Protein AF-A0A316DPY1-F1 (afdb_monomer_lite)

Sequence (170 aa):
MKIDNQIPEMTFEVNSGRKTELHRIVYIEYQNGKPHEVITDNFDGFMAFFDFEEDCHSSDEFMFFESGGGGKITEIQAPHYDESCGIASYWIHPEANFKEGRFPINCVQLDAPIQYNGNSNPFENGRKVYSLDYCKFCDKFYDEYGCEEHFDDTDDEGNLKYFDGSLVYD

Organism: NCBI:txid591202

Secondary structure (DSSP, 8-state):
----------EEEEE-SS-EEEEEEEEEEEETTEEEEEEEE-SSS-EEEEEEEE-TT-TT-EEEEEEEE-S-TT-BPPPB--TTS--EEEEE-TT--BPTT---BSEEE-SSPPPBTTBS-GGGGEEE-S--EEETTTTEEE-TT--TTTTT-B-TTS-BS--SS-----

Foldseek 3Di:
DDPPPPFDFAWDWDCPPPDTAIWTWFKFKDQPLATAKTWTARVVFKIWIKGWFQEPVDRQAIEIEGPGIDDGQAAAAAAEDDLPRHAIEMEGHPSGHHHPPHYHHRYYYDPHARDRPNHSHNPVRYDYAHDWDADPVVRGTHGPVPDPVQPPCADPVRHNPDDDDDDDDD

Structure (mmCIF, N/CA/C/O backbone):
data_AF-A0A316DPY1-F1
#
_entry.id   AF-A0A316DPY1-F1
#
loop_
_atom_site.group_PDB
_atom_site.id
_atom_site.type_symbol
_atom_site.label_atom_id
_atom_site.label_alt_id
_atom_site.label_comp_id
_atom_site.label_asym_id
_atom_site.label_entity_id
_atom_site.label_seq_id
_atom_site.pdbx_PDB_ins_code
_atom_site.Cartn_x
_atom_site.Cartn_y
_atom_site.Cartn_z
_atom_site.occupancy
_atom_site.B_iso_or_equiv
_atom_site.auth_seq_id
_atom_site.auth_comp_id
_atom_site.auth_asym_id
_atom_site.auth_atom_id
_atom_site.pdbx_PDB_model_num
ATOM 1 N N . MET A 1 1 ? -16.254 -25.236 17.988 1.00 41.97 1 MET A N 1
ATOM 2 C CA . MET A 1 1 ? -14.865 -24.770 18.161 1.00 41.97 1 MET A CA 1
ATOM 3 C C . MET A 1 1 ? -14.772 -23.477 17.369 1.00 41.97 1 MET A C 1
ATOM 5 O O . MET A 1 1 ? -14.959 -23.538 16.163 1.00 41.97 1 MET A O 1
ATOM 9 N N . LYS A 1 2 ? -14.695 -22.314 18.026 1.00 34.78 2 LYS A N 1
ATOM 10 C CA . LYS A 1 2 ? -14.463 -21.048 17.320 1.00 34.78 2 LYS A CA 1
ATOM 11 C C . LYS A 1 2 ? -12.966 -21.007 17.049 1.00 34.78 2 LYS A C 1
ATOM 13 O O . LYS A 1 2 ? -12.193 -21.064 17.998 1.00 34.78 2 LYS A O 1
ATOM 18 N N . ILE A 1 3 ? -12.580 -21.053 15.782 1.00 37.59 3 ILE A N 1
ATOM 19 C CA . ILE A 1 3 ? -11.221 -20.701 15.393 1.00 37.59 3 ILE A CA 1
ATOM 20 C C . ILE A 1 3 ? -11.202 -19.186 15.568 1.00 37.59 3 ILE A C 1
ATOM 22 O O . ILE A 1 3 ? -11.913 -18.486 14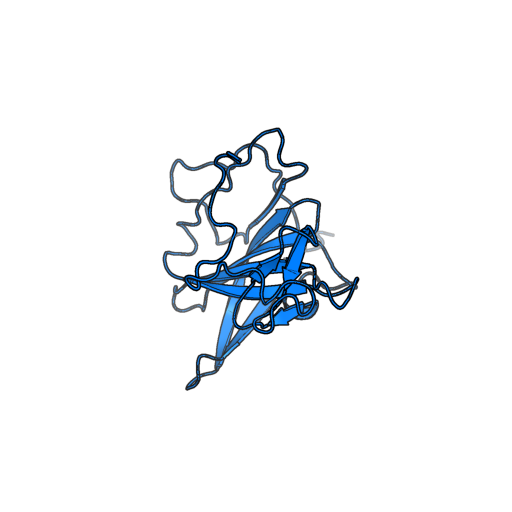.849 1.00 37.59 3 ILE A O 1
ATOM 26 N N . ASP A 1 4 ? -10.525 -18.702 16.608 1.00 44.03 4 ASP A N 1
ATOM 27 C CA . ASP A 1 4 ? -10.174 -17.290 16.685 1.00 44.03 4 ASP A CA 1
ATOM 28 C C . ASP A 1 4 ? -9.260 -17.036 15.488 1.00 44.03 4 ASP A C 1
ATOM 30 O O . ASP A 1 4 ? -8.073 -17.354 15.520 1.00 44.03 4 ASP A O 1
ATOM 34 N N . ASN A 1 5 ? -9.839 -16.539 14.394 1.00 44.56 5 ASN A N 1
ATOM 35 C CA . ASN A 1 5 ? -9.090 -15.963 13.289 1.00 44.56 5 ASN A CA 1
ATOM 36 C C . ASN A 1 5 ? -8.486 -14.658 13.815 1.00 44.56 5 ASN A C 1
ATOM 38 O O . ASN A 1 5 ? -9.004 -13.573 13.552 1.00 44.56 5 ASN A O 1
ATOM 42 N N . GLN A 1 6 ? -7.443 -14.769 14.641 1.00 55.66 6 GLN A N 1
ATOM 43 C CA . GLN A 1 6 ? -6.599 -13.632 14.956 1.00 55.66 6 GLN A CA 1
ATOM 44 C C . GLN A 1 6 ? -6.010 -13.165 13.632 1.00 55.66 6 GLN A C 1
ATOM 46 O O . GLN A 1 6 ? -5.292 -13.906 12.960 1.00 55.66 6 GLN A O 1
ATOM 51 N N . ILE A 1 7 ? -6.397 -11.959 13.232 1.00 60.22 7 ILE A N 1
ATOM 52 C CA . ILE A 1 7 ? -5.781 -11.266 12.112 1.00 60.22 7 ILE A CA 1
ATOM 53 C C . ILE A 1 7 ? -4.290 -11.155 12.456 1.00 60.22 7 ILE A C 1
ATOM 55 O O . ILE A 1 7 ? -3.977 -10.672 13.548 1.00 60.22 7 ILE A O 1
ATOM 59 N N . PRO A 1 8 ? -3.381 -11.646 11.595 1.00 62.12 8 PRO A N 1
ATOM 60 C CA . PRO A 1 8 ? -1.960 -11.552 11.869 1.00 62.12 8 PRO A CA 1
ATOM 61 C C . PRO A 1 8 ? -1.580 -10.081 12.023 1.00 62.12 8 PRO A C 1
ATOM 63 O O . PRO A 1 8 ? -1.899 -9.260 11.164 1.00 62.12 8 PRO A O 1
ATOM 66 N N . GLU A 1 9 ? -0.910 -9.749 13.123 1.00 80.06 9 GLU A N 1
ATOM 67 C CA . GLU A 1 9 ? -0.325 -8.427 13.295 1.00 80.06 9 GLU A CA 1
ATOM 68 C C . GLU A 1 9 ? 0.863 -8.322 12.334 1.00 80.06 9 GLU A C 1
ATOM 70 O O . GLU A 1 9 ? 1.891 -8.972 12.517 1.00 80.06 9 GLU A O 1
ATOM 75 N N . MET A 1 10 ? 0.674 -7.574 11.248 1.00 88.38 10 MET A N 1
ATOM 76 C CA . MET A 1 10 ? 1.709 -7.346 10.245 1.00 88.38 10 MET A CA 1
ATOM 77 C C . MET A 1 10 ? 2.470 -6.082 10.609 1.00 88.38 10 MET A C 1
ATOM 79 O O . MET A 1 10 ? 1.865 -5.018 10.772 1.00 88.38 10 MET A O 1
ATOM 83 N N . THR A 1 11 ? 3.788 -6.197 10.722 1.00 88.50 11 THR A N 1
ATOM 84 C CA . THR A 1 11 ? 4.663 -5.085 11.081 1.00 88.50 11 THR A CA 1
ATOM 85 C C . THR A 1 11 ? 5.770 -4.883 10.057 1.00 88.50 11 THR A C 1
ATOM 87 O O . THR A 1 11 ? 6.108 -5.783 9.291 1.00 88.50 11 THR A O 1
ATOM 90 N N . PHE A 1 12 ? 6.314 -3.673 10.024 1.00 86.88 12 PHE A N 1
ATOM 91 C CA . PHE A 1 12 ? 7.391 -3.274 9.131 1.00 86.88 12 PHE A CA 1
ATOM 92 C C . PHE A 1 12 ? 8.336 -2.327 9.868 1.00 86.88 12 PHE A C 1
ATOM 94 O O . PHE A 1 12 ? 7.891 -1.418 10.569 1.00 86.88 12 PHE A O 1
ATOM 101 N N . GLU A 1 13 ? 9.640 -2.547 9.733 1.00 85.00 13 GLU A N 1
ATOM 102 C CA . GLU A 1 13 ? 10.648 -1.665 10.316 1.00 85.00 13 GLU A CA 1
ATOM 103 C C . GLU A 1 13 ? 10.975 -0.518 9.356 1.00 85.00 13 GLU A C 1
ATOM 105 O O . GLU A 1 13 ? 11.532 -0.716 8.275 1.00 85.00 13 GLU A O 1
ATOM 110 N N . VAL A 1 14 ? 10.675 0.710 9.775 1.00 77.38 14 VAL A N 1
ATOM 111 C CA . VAL A 1 14 ? 11.014 1.922 9.027 1.00 77.38 14 VAL A CA 1
ATOM 112 C C . VAL A 1 14 ? 12.318 2.498 9.570 1.00 77.38 14 VAL A C 1
ATOM 114 O O . VAL A 1 14 ? 12.434 2.847 10.745 1.00 77.38 14 VAL A O 1
ATOM 117 N N . ASN A 1 15 ? 13.323 2.624 8.701 1.00 76.62 15 ASN A N 1
ATOM 118 C CA . ASN A 1 15 ? 14.614 3.222 9.039 1.00 76.62 15 ASN A CA 1
ATOM 119 C C . ASN A 1 15 ? 14.637 4.715 8.679 1.00 76.62 15 ASN A C 1
ATOM 121 O O . ASN A 1 15 ? 14.802 5.069 7.513 1.00 76.62 15 ASN A O 1
ATOM 125 N N . SER A 1 16 ? 14.552 5.596 9.680 1.00 63.12 16 SER A N 1
ATOM 126 C CA . SER A 1 16 ? 14.578 7.062 9.518 1.00 63.12 16 SER A CA 1
ATOM 127 C C . SER A 1 16 ? 15.952 7.673 9.837 1.00 63.12 16 SER A C 1
ATOM 129 O O . SER A 1 16 ? 16.081 8.692 10.518 1.00 63.12 16 SER A O 1
ATOM 131 N N . GLY A 1 17 ? 17.028 7.023 9.378 1.00 65.12 17 GLY A N 1
ATOM 132 C CA . GLY A 1 17 ? 18.427 7.459 9.515 1.00 65.12 17 GLY A CA 1
ATOM 133 C C . GLY A 1 17 ? 19.005 7.428 10.940 1.00 65.12 17 GLY A C 1
ATOM 134 O O . GLY A 1 17 ? 20.139 6.998 11.127 1.00 65.12 17 GLY A O 1
ATOM 135 N N . ARG A 1 18 ? 18.257 7.873 11.959 1.00 56.75 18 ARG A N 1
ATOM 136 C CA . ARG A 1 18 ? 18.689 7.932 13.371 1.00 56.75 18 ARG A CA 1
ATOM 137 C C . ARG A 1 18 ? 17.978 6.932 14.280 1.00 56.75 18 ARG A C 1
ATOM 139 O O . ARG A 1 18 ? 18.409 6.762 15.419 1.00 56.75 18 ARG A O 1
ATOM 146 N N . LYS A 1 19 ? 16.901 6.306 13.809 1.00 72.69 19 LYS A N 1
ATOM 147 C CA . LYS A 1 19 ? 16.095 5.354 14.574 1.00 72.69 19 LYS A CA 1
ATOM 148 C C . LYS A 1 19 ? 15.420 4.371 13.617 1.00 72.69 19 LYS A C 1
ATOM 150 O O . LYS A 1 19 ? 15.020 4.753 12.519 1.00 72.69 19 LYS A O 1
ATOM 155 N N . THR A 1 20 ? 15.324 3.123 14.052 1.00 80.00 20 THR A N 1
ATOM 156 C CA . THR A 1 20 ? 14.435 2.125 13.457 1.00 80.00 20 THR A CA 1
ATOM 157 C C . THR A 1 20 ? 13.144 2.155 14.257 1.00 80.00 20 THR A C 1
ATOM 159 O O . THR A 1 20 ? 13.177 2.048 15.487 1.00 80.00 20 THR A O 1
ATOM 162 N N . GLU A 1 21 ? 12.025 2.372 13.581 1.00 84.88 21 GLU A N 1
ATOM 163 C CA . GLU A 1 21 ? 10.701 2.385 14.194 1.00 84.88 21 GLU A CA 1
ATOM 164 C C . GLU A 1 21 ? 9.912 1.181 13.700 1.00 84.88 21 GLU A C 1
ATOM 166 O O . GLU A 1 21 ? 9.925 0.865 12.512 1.00 84.88 21 GLU A O 1
ATOM 171 N N . LEU A 1 22 ? 9.241 0.494 14.623 1.00 90.00 22 LEU A N 1
ATOM 172 C CA . LEU A 1 22 ? 8.333 -0.583 14.267 1.00 90.00 22 LEU A CA 1
ATOM 173 C C . LEU A 1 22 ? 6.982 0.031 13.932 1.00 90.00 22 LEU A C 1
ATOM 175 O O . LEU A 1 22 ? 6.377 0.696 14.770 1.00 90.00 22 LEU A O 1
ATOM 179 N N . HIS A 1 23 ? 6.515 -0.209 12.720 1.00 93.50 23 HIS A N 1
ATOM 180 C CA . HIS A 1 23 ? 5.194 0.191 12.281 1.00 93.50 23 HIS A CA 1
ATOM 181 C C . HIS A 1 23 ? 4.292 -1.035 12.161 1.00 93.50 23 HIS A C 1
ATOM 183 O O . HIS A 1 23 ? 4.762 -2.131 11.862 1.00 93.50 23 HIS A O 1
ATOM 189 N N . ARG A 1 24 ? 2.988 -0.852 12.356 1.00 94.31 24 ARG A N 1
ATOM 190 C CA . ARG A 1 24 ? 1.934 -1.831 12.070 1.00 94.31 24 ARG A CA 1
ATOM 191 C C . ARG A 1 24 ? 1.235 -1.463 10.772 1.00 94.31 24 ARG A C 1
ATOM 193 O O . ARG A 1 24 ? 0.893 -0.303 10.577 1.00 94.31 24 ARG A O 1
ATOM 200 N N . ILE A 1 25 ? 0.963 -2.435 9.911 1.00 95.75 25 ILE A N 1
ATOM 201 C CA . ILE A 1 25 ? 0.163 -2.213 8.703 1.00 95.75 25 ILE A CA 1
ATOM 202 C C . ILE A 1 25 ? -1.305 -2.069 9.097 1.00 95.75 25 ILE A C 1
ATOM 204 O O . ILE A 1 25 ? -1.878 -2.959 9.728 1.00 95.75 25 ILE A O 1
ATOM 208 N N . VAL A 1 26 ? -1.918 -0.950 8.717 1.00 96.25 26 VAL A N 1
ATOM 209 C CA . VAL A 1 26 ? -3.304 -0.623 9.085 1.00 96.25 26 VAL A CA 1
ATOM 210 C C . VAL A 1 26 ? -4.251 -0.582 7.892 1.00 96.25 26 VAL A C 1
ATOM 212 O O . VAL A 1 26 ? -5.464 -0.672 8.078 1.00 96.25 26 VAL A O 1
ATOM 215 N N . TYR A 1 27 ? -3.714 -0.487 6.678 1.00 97.44 27 TYR A N 1
ATOM 216 C CA . TYR A 1 27 ? -4.483 -0.496 5.442 1.00 97.44 27 TYR A CA 1
ATOM 217 C C . TYR A 1 27 ? -3.607 -0.958 4.280 1.00 97.44 27 TYR A C 1
ATOM 219 O O . TYR A 1 27 ? -2.422 -0.626 4.227 1.00 97.44 27 TYR A O 1
ATOM 227 N N . ILE A 1 28 ? -4.196 -1.737 3.376 1.00 97.50 28 ILE A N 1
ATOM 228 C CA . ILE A 1 28 ? -3.587 -2.132 2.108 1.00 97.50 28 ILE A CA 1
ATOM 229 C C . ILE A 1 28 ? -4.631 -1.954 1.016 1.00 97.50 28 ILE A C 1
ATOM 231 O O . ILE A 1 28 ? -5.704 -2.558 1.072 1.00 97.50 28 ILE A O 1
ATOM 235 N N . GLU A 1 29 ? -4.286 -1.170 0.014 1.00 96.94 29 GLU A N 1
ATOM 236 C CA . GLU A 1 29 ? -5.015 -1.021 -1.229 1.00 96.94 29 GLU A CA 1
ATOM 237 C C . GLU A 1 29 ? -4.402 -1.910 -2.303 1.00 96.94 29 GLU A C 1
ATOM 239 O O . GLU A 1 29 ? -3.180 -2.013 -2.416 1.00 96.94 29 GLU A O 1
ATOM 244 N N . TYR A 1 30 ? -5.254 -2.543 -3.104 1.00 95.56 30 TYR A N 1
ATOM 245 C CA . TYR A 1 30 ? -4.839 -3.419 -4.184 1.00 95.56 30 TYR A CA 1
ATOM 246 C C . TYR A 1 30 ? -5.464 -3.005 -5.508 1.00 95.56 30 TYR A C 1
ATOM 248 O O . TYR A 1 30 ? -6.684 -2.833 -5.602 1.00 95.56 30 TYR A O 1
ATOM 256 N N . GLN A 1 31 ? -4.643 -3.002 -6.554 1.00 92.75 31 GLN A N 1
ATOM 257 C CA . GLN A 1 31 ? -5.077 -2.902 -7.941 1.00 92.75 31 GLN A CA 1
ATOM 258 C C . GLN A 1 31 ? -4.752 -4.204 -8.663 1.00 92.75 31 GLN A C 1
ATOM 260 O O . GLN A 1 31 ? -3.623 -4.687 -8.640 1.00 92.75 31 GLN A O 1
ATOM 265 N N . ASN A 1 32 ? -5.763 -4.818 -9.280 1.00 90.81 32 ASN A N 1
ATOM 266 C CA . ASN A 1 32 ? -5.632 -6.088 -9.999 1.00 90.81 32 ASN A CA 1
ATOM 267 C C . ASN A 1 32 ? -4.979 -7.204 -9.157 1.00 90.81 32 ASN A C 1
ATOM 269 O O . ASN A 1 32 ? -4.254 -8.052 -9.675 1.00 90.81 32 ASN A O 1
ATOM 273 N N . GLY A 1 33 ? -5.254 -7.200 -7.849 1.00 92.00 33 GLY A N 1
ATOM 274 C CA . GLY A 1 33 ? -4.727 -8.184 -6.903 1.00 92.00 33 GLY A CA 1
ATOM 275 C C . GLY A 1 33 ? -3.248 -8.015 -6.552 1.00 92.00 33 GLY A C 1
ATOM 276 O O . GLY A 1 33 ? -2.666 -8.977 -6.066 1.00 92.00 33 GLY A O 1
ATOM 277 N N . LYS A 1 34 ? -2.658 -6.839 -6.804 1.00 92.69 34 LYS A N 1
ATOM 278 C CA . LYS A 1 34 ? -1.290 -6.443 -6.425 1.00 92.69 34 LYS A CA 1
ATOM 279 C C . LYS A 1 34 ? -1.357 -5.257 -5.458 1.00 92.69 34 LYS A C 1
ATOM 281 O O . LYS A 1 34 ? -2.295 -4.469 -5.596 1.00 92.69 34 LYS A O 1
ATOM 286 N N . PRO A 1 35 ? -0.453 -5.131 -4.468 1.00 94.69 35 PRO A N 1
ATOM 287 C CA . PRO A 1 35 ? -0.458 -3.980 -3.572 1.00 94.69 35 PRO A CA 1
ATOM 288 C C . PRO A 1 35 ? -0.184 -2.709 -4.383 1.00 94.69 35 PRO A C 1
ATOM 290 O O . PRO A 1 35 ? 0.649 -2.731 -5.281 1.00 94.69 35 PRO A O 1
ATOM 293 N N . HIS A 1 36 ? -0.903 -1.635 -4.072 1.00 94.31 36 HIS A N 1
ATOM 294 C CA . HIS A 1 36 ? -0.754 -0.331 -4.722 1.00 94.31 36 HIS A CA 1
ATOM 295 C C . HIS A 1 36 ? -0.419 0.766 -3.709 1.00 94.31 36 HIS A C 1
ATOM 297 O O . HIS A 1 36 ? 0.514 1.530 -3.916 1.00 94.31 36 HIS A O 1
ATOM 303 N N . GLU A 1 37 ? -1.121 0.793 -2.575 1.00 96.00 37 GLU A N 1
ATOM 304 C CA . GLU A 1 37 ? -0.822 1.683 -1.450 1.00 96.00 37 GLU A CA 1
ATOM 305 C C . GLU A 1 37 ? -0.885 0.885 -0.144 1.00 96.00 37 GLU A C 1
ATOM 307 O O . GLU A 1 37 ? -1.780 0.062 0.069 1.00 96.00 37 GLU A O 1
ATOM 312 N N . VAL A 1 38 ? 0.063 1.124 0.756 1.00 97.12 38 VAL A N 1
ATOM 313 C CA . VAL A 1 38 ? 0.089 0.560 2.104 1.00 97.12 38 VAL A CA 1
ATOM 314 C C . VAL A 1 38 ? 0.244 1.688 3.110 1.00 97.12 38 VAL A C 1
ATOM 316 O O . VAL A 1 38 ? 1.197 2.462 3.060 1.00 97.12 38 VAL A O 1
ATOM 319 N N . ILE A 1 39 ? -0.665 1.744 4.082 1.00 97.12 39 ILE A N 1
ATOM 320 C CA . ILE A 1 39 ? -0.573 2.683 5.201 1.00 97.12 39 ILE A CA 1
ATOM 321 C C . ILE A 1 39 ? -0.178 1.915 6.450 1.00 97.12 39 ILE A C 1
ATOM 323 O O . ILE A 1 39 ? -0.745 0.869 6.790 1.00 97.12 39 ILE A O 1
ATOM 327 N N . THR A 1 40 ? 0.784 2.476 7.165 1.00 95.94 40 THR A N 1
ATOM 328 C CA . THR A 1 40 ? 1.289 1.937 8.422 1.00 95.94 40 THR A CA 1
ATOM 329 C C . THR A 1 40 ? 1.127 2.947 9.556 1.00 95.94 40 THR A C 1
ATOM 331 O O . THR A 1 40 ? 1.047 4.139 9.292 1.00 95.94 40 THR A O 1
ATOM 334 N N . ASP A 1 41 ? 1.085 2.485 10.804 1.00 94.06 41 ASP A N 1
ATOM 335 C CA . ASP A 1 41 ? 1.010 3.286 12.035 1.00 94.06 41 ASP A CA 1
ATOM 336 C C . ASP A 1 41 ? 2.186 2.936 12.955 1.00 94.06 41 ASP A C 1
ATOM 338 O O . ASP A 1 41 ? 2.450 1.758 13.190 1.00 94.06 41 ASP A O 1
ATOM 342 N N . ASN A 1 42 ? 2.887 3.933 13.494 1.00 89.38 42 ASN A N 1
ATOM 343 C CA . ASN A 1 42 ? 4.068 3.722 14.340 1.00 89.38 42 ASN A CA 1
ATOM 344 C C . ASN A 1 42 ? 3.753 3.524 15.836 1.00 89.38 42 ASN A C 1
ATOM 346 O O . ASN A 1 42 ? 4.635 3.708 16.674 1.00 89.38 42 ASN A O 1
ATOM 350 N N . PHE A 1 43 ? 2.504 3.193 16.188 1.00 85.62 43 PHE A N 1
ATOM 351 C CA . PHE A 1 43 ? 1.973 3.065 17.559 1.00 85.62 43 PHE A CA 1
ATOM 352 C C . PHE A 1 43 ? 1.966 4.355 18.400 1.00 85.62 43 PHE A C 1
ATOM 354 O O . PHE A 1 43 ? 1.237 4.432 19.390 1.00 85.62 43 PHE A O 1
ATOM 361 N N . ASP A 1 44 ? 2.707 5.385 17.990 1.00 83.88 44 ASP A N 1
ATOM 362 C CA . ASP A 1 44 ? 2.651 6.741 18.539 1.00 83.88 44 ASP A CA 1
ATOM 363 C C . ASP A 1 44 ? 1.615 7.617 17.794 1.00 83.88 44 ASP A C 1
ATOM 365 O O . ASP A 1 44 ? 1.435 8.797 18.111 1.00 83.88 44 ASP A O 1
ATOM 369 N N . GLY A 1 45 ? 0.897 7.034 16.824 1.00 81.12 45 GLY A N 1
ATOM 370 C CA . GLY A 1 45 ? -0.189 7.660 16.071 1.00 81.12 45 GLY A CA 1
ATOM 371 C C . GLY A 1 45 ? 0.253 8.412 14.816 1.00 81.12 45 GLY A C 1
ATOM 372 O O . GLY A 1 45 ? -0.570 9.109 14.218 1.00 81.12 45 GLY A O 1
ATOM 373 N N . PHE A 1 46 ? 1.525 8.308 14.421 1.00 86.19 46 PHE A N 1
ATOM 374 C CA . PHE A 1 46 ? 1.992 8.801 13.131 1.00 86.19 46 PHE A CA 1
ATOM 375 C C . PHE A 1 46 ? 1.823 7.710 12.076 1.00 86.19 46 PHE A C 1
ATOM 377 O O . PHE A 1 46 ? 2.323 6.595 12.240 1.00 86.19 46 PHE A O 1
ATOM 384 N N . MET A 1 47 ? 1.144 8.051 10.979 1.00 93.44 47 MET A N 1
ATOM 385 C CA . MET A 1 47 ? 1.012 7.150 9.841 1.00 93.44 47 MET A CA 1
ATOM 386 C C . MET A 1 47 ? 2.039 7.455 8.757 1.00 93.44 47 MET A C 1
ATOM 388 O O . MET A 1 47 ? 2.289 8.623 8.464 1.00 93.44 47 MET A O 1
ATOM 392 N N . ALA A 1 48 ? 2.575 6.408 8.136 1.00 94.25 48 ALA A N 1
ATOM 393 C CA . ALA A 1 48 ? 3.423 6.495 6.950 1.00 94.25 48 ALA A CA 1
ATOM 394 C C . ALA A 1 48 ? 2.746 5.788 5.774 1.00 94.25 48 ALA A C 1
ATOM 396 O O . ALA A 1 48 ? 2.119 4.739 5.965 1.00 94.25 48 ALA A O 1
ATOM 397 N N . PHE A 1 49 ? 2.863 6.381 4.590 1.00 95.38 49 PHE A N 1
ATOM 398 C CA . PHE A 1 49 ? 2.247 5.926 3.346 1.00 95.38 49 PHE A CA 1
ATOM 399 C C . PHE A 1 49 ? 3.331 5.379 2.430 1.00 95.38 49 PHE A C 1
ATOM 401 O O . PHE A 1 49 ? 4.412 5.964 2.321 1.00 95.38 49 PHE A O 1
ATOM 408 N N . PHE A 1 50 ? 3.044 4.240 1.817 1.00 96.06 50 PHE A N 1
ATOM 409 C CA . PHE A 1 50 ? 3.953 3.556 0.920 1.00 96.06 50 PHE A CA 1
ATOM 410 C C . PHE A 1 50 ? 3.227 3.202 -0.362 1.00 96.06 50 PHE A C 1
ATOM 412 O O . PHE A 1 50 ? 2.243 2.466 -0.312 1.00 96.06 50 PHE A O 1
ATOM 419 N N . ASP A 1 51 ? 3.748 3.661 -1.489 1.00 95.50 51 ASP A N 1
ATOM 420 C CA . ASP A 1 51 ? 3.234 3.261 -2.795 1.00 95.50 51 ASP A CA 1
ATOM 421 C C . ASP A 1 51 ? 4.014 2.031 -3.264 1.00 95.50 51 ASP A C 1
ATOM 423 O O . ASP A 1 51 ? 5.217 1.911 -3.003 1.00 95.50 51 ASP A O 1
ATOM 427 N N . PHE A 1 52 ? 3.318 1.116 -3.931 1.00 94.81 52 PHE A N 1
ATOM 428 C CA . PHE A 1 52 ? 3.840 -0.148 -4.435 1.00 94.81 52 PHE A CA 1
ATOM 429 C C . PHE A 1 52 ? 3.644 -0.239 -5.944 1.00 94.81 52 PHE A C 1
ATOM 431 O O . PHE A 1 52 ? 2.562 0.044 -6.453 1.00 94.81 52 PHE A O 1
ATOM 438 N N . GLU A 1 53 ? 4.675 -0.715 -6.636 1.00 92.75 53 GLU A N 1
ATOM 439 C CA . GLU A 1 53 ? 4.643 -1.012 -8.066 1.00 92.75 53 GLU A CA 1
ATOM 440 C C . GLU A 1 53 ? 5.355 -2.335 -8.358 1.00 92.75 53 GLU A C 1
ATOM 442 O O . GLU A 1 53 ? 6.134 -2.841 -7.547 1.00 92.75 53 GLU A O 1
ATOM 447 N N . GLU A 1 54 ? 5.087 -2.925 -9.520 1.00 89.94 54 GLU A N 1
ATOM 448 C CA . GLU A 1 54 ? 5.820 -4.118 -9.953 1.00 89.94 54 GLU A CA 1
ATOM 449 C C . GLU A 1 54 ? 7.279 -3.788 -10.249 1.00 89.94 54 GLU A C 1
ATOM 451 O O . GLU A 1 54 ? 7.575 -2.797 -10.921 1.00 89.94 54 GLU A O 1
ATOM 456 N N . ASP A 1 55 ? 8.195 -4.649 -9.806 1.00 83.56 55 ASP A N 1
ATOM 457 C CA . ASP A 1 55 ? 9.592 -4.506 -10.182 1.00 83.56 55 ASP A CA 1
ATOM 458 C C . ASP A 1 55 ? 9.780 -4.860 -11.664 1.00 83.56 55 ASP A C 1
ATOM 460 O O . ASP A 1 55 ? 9.516 -5.972 -12.124 1.00 83.56 55 ASP A O 1
ATOM 464 N N . CYS A 1 56 ? 10.267 -3.909 -12.457 1.00 77.88 56 CYS A N 1
ATOM 465 C CA . CYS A 1 56 ? 10.524 -4.152 -13.872 1.00 77.88 56 CYS A CA 1
ATOM 466 C C . CYS A 1 56 ? 11.697 -5.120 -14.127 1.00 77.88 56 CYS A C 1
ATOM 468 O O . CYS A 1 56 ? 11.791 -5.671 -15.231 1.00 77.88 56 CYS A O 1
ATOM 470 N N . HIS A 1 57 ? 12.562 -5.344 -13.131 1.00 73.88 57 HIS A N 1
ATOM 471 C CA . HIS A 1 57 ? 13.715 -6.244 -13.192 1.00 73.88 57 HIS A CA 1
ATOM 472 C C . HIS A 1 57 ? 13.411 -7.658 -12.675 1.00 73.88 57 HIS A C 1
ATOM 474 O O . HIS A 1 57 ? 14.173 -8.583 -12.970 1.00 73.88 57 HIS A O 1
ATOM 480 N N . SER A 1 58 ? 12.309 -7.847 -11.943 1.00 73.44 58 SER A N 1
ATOM 481 C CA . SER A 1 58 ? 11.926 -9.124 -11.332 1.00 73.44 58 SER A CA 1
ATOM 482 C C . SER A 1 58 ? 10.417 -9.337 -11.416 1.00 73.44 58 SER A C 1
ATOM 484 O O . SER A 1 58 ? 9.642 -8.535 -10.917 1.00 73.44 58 SER A O 1
ATOM 486 N N . SER A 1 59 ? 9.972 -10.446 -12.015 1.00 65.75 59 SER A N 1
ATOM 487 C CA . SER A 1 59 ? 8.535 -10.721 -12.187 1.00 65.75 59 SER A CA 1
ATOM 488 C C . SER A 1 59 ? 7.787 -11.036 -10.890 1.00 65.75 59 SER A C 1
ATOM 490 O O . SER A 1 59 ? 6.558 -11.069 -10.905 1.00 65.75 59 SER A O 1
ATOM 492 N N . ASP A 1 60 ? 8.514 -11.312 -9.806 1.00 64.38 60 ASP A N 1
ATOM 493 C CA . ASP A 1 60 ? 7.963 -11.892 -8.577 1.00 64.38 60 ASP A CA 1
ATOM 494 C C . ASP A 1 60 ? 8.134 -10.965 -7.359 1.00 64.38 60 ASP A C 1
ATOM 496 O O . ASP A 1 60 ? 7.831 -11.366 -6.233 1.00 64.38 60 ASP A O 1
ATOM 500 N N . GLU A 1 61 ? 8.619 -9.737 -7.573 1.00 81.50 61 G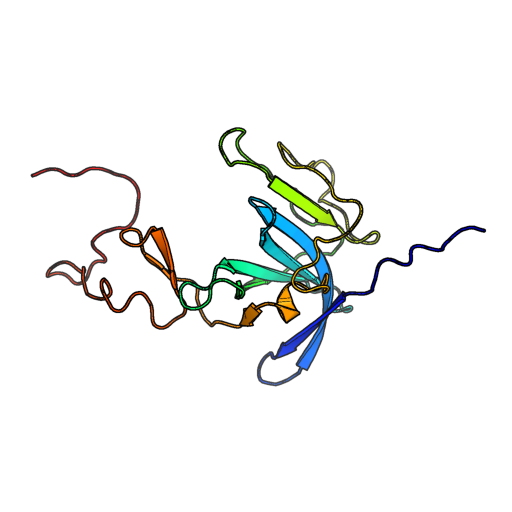LU A N 1
ATOM 501 C CA . GLU A 1 61 ? 8.907 -8.762 -6.519 1.00 81.50 61 GLU A CA 1
ATOM 502 C C . GLU A 1 61 ? 8.218 -7.419 -6.788 1.00 81.50 61 GLU A C 1
ATOM 504 O O . GLU A 1 61 ? 7.965 -7.026 -7.929 1.00 81.50 61 GLU A O 1
ATOM 509 N N . PHE A 1 62 ? 7.919 -6.703 -5.706 1.00 92.19 62 PHE A N 1
ATOM 510 C CA . PHE A 1 62 ? 7.422 -5.332 -5.752 1.00 92.19 62 PHE A CA 1
ATOM 511 C C . PHE A 1 62 ? 8.539 -4.331 -5.441 1.00 92.19 62 PHE A C 1
ATOM 513 O O . PHE A 1 62 ? 9.440 -4.602 -4.648 1.00 92.19 62 PHE A O 1
ATOM 520 N N . MET A 1 63 ? 8.444 -3.131 -5.995 1.00 93.94 63 MET A N 1
ATOM 521 C CA . MET A 1 63 ? 9.160 -1.962 -5.495 1.00 93.94 63 MET A CA 1
ATOM 522 C C . MET A 1 63 ? 8.212 -1.159 -4.617 1.00 93.94 63 MET A C 1
ATOM 524 O O . MET A 1 63 ? 7.036 -1.019 -4.946 1.00 93.94 63 MET A O 1
ATOM 528 N N . PHE A 1 64 ? 8.717 -0.613 -3.515 1.00 94.38 64 PHE A N 1
ATOM 529 C CA . PHE A 1 64 ? 7.941 0.310 -2.698 1.00 94.38 64 PHE A CA 1
ATOM 530 C C . PHE A 1 64 ? 8.771 1.497 -2.228 1.00 94.38 64 PHE A C 1
ATOM 532 O O . PHE A 1 64 ? 9.953 1.364 -1.899 1.00 94.38 64 PHE A O 1
ATOM 539 N N . PHE A 1 65 ? 8.140 2.662 -2.140 1.00 93.00 65 PHE A N 1
ATOM 540 C CA . PHE A 1 65 ? 8.764 3.871 -1.608 1.00 93.00 65 PHE A CA 1
ATOM 541 C C . PHE A 1 65 ? 7.832 4.560 -0.618 1.00 93.00 65 PHE A C 1
ATOM 543 O O . PHE A 1 65 ? 6.621 4.382 -0.657 1.00 93.00 65 PHE A O 1
ATOM 550 N N . GLU A 1 66 ? 8.406 5.321 0.311 1.00 93.56 66 GLU A N 1
ATOM 551 C CA . GLU A 1 66 ? 7.635 6.091 1.289 1.00 93.56 66 GLU A CA 1
ATOM 552 C C . GLU A 1 66 ? 7.132 7.377 0.621 1.00 93.56 66 GLU A C 1
ATOM 554 O O . GLU A 1 66 ? 7.895 8.329 0.447 1.00 93.56 66 GLU A O 1
ATOM 559 N N . SER A 1 67 ? 5.865 7.382 0.208 1.00 92.94 67 SER A N 1
ATOM 560 C CA . SER A 1 67 ? 5.240 8.460 -0.568 1.00 92.94 67 SER A CA 1
ATOM 561 C C . SER A 1 67 ? 4.765 9.627 0.296 1.00 92.94 67 SER A C 1
ATOM 563 O O . SER A 1 67 ? 4.570 10.745 -0.189 1.00 92.94 67 SER A O 1
ATOM 565 N N . GLY A 1 68 ? 4.644 9.412 1.606 1.00 92.81 68 GLY A N 1
ATOM 566 C CA . GLY A 1 68 ? 4.323 10.470 2.549 1.00 92.81 68 GLY A CA 1
ATOM 567 C C . GLY A 1 68 ? 3.959 9.959 3.933 1.00 92.81 68 GLY A C 1
ATOM 568 O O . GLY A 1 68 ? 4.288 8.847 4.337 1.00 92.81 68 GLY A O 1
ATOM 569 N N . GLY A 1 69 ? 3.262 10.804 4.685 1.00 92.56 69 GLY A N 1
ATOM 570 C CA . GLY A 1 69 ? 2.763 10.444 6.003 1.00 92.56 69 GLY A CA 1
ATOM 571 C C . GLY A 1 69 ? 1.915 11.536 6.640 1.00 92.56 69 GLY A C 1
ATOM 572 O O . GLY A 1 69 ? 1.860 12.679 6.177 1.00 92.56 69 GLY A O 1
ATOM 573 N N . GLY A 1 70 ? 1.257 11.171 7.736 1.00 91.19 70 GLY A N 1
ATOM 574 C CA . GLY A 1 70 ? 0.379 12.031 8.521 1.00 91.19 70 GLY A CA 1
ATOM 575 C C . GLY A 1 70 ? -1.035 11.475 8.691 1.00 91.19 70 GLY A C 1
ATOM 576 O O . GLY A 1 70 ? -1.382 10.405 8.207 1.00 91.19 70 GLY A O 1
ATOM 577 N N . GLY A 1 71 ? -1.879 12.221 9.405 1.00 90.88 71 GLY A N 1
ATOM 578 C CA . GLY A 1 71 ? -3.238 11.789 9.744 1.00 90.88 71 GLY A CA 1
ATOM 579 C C . GLY A 1 71 ? -3.287 10.878 10.972 1.00 90.88 71 GLY A C 1
ATOM 580 O O . GLY A 1 71 ? -2.379 10.890 11.798 1.00 90.88 71 GLY A O 1
ATOM 581 N N . LYS A 1 72 ? -4.386 10.130 11.115 1.00 92.56 72 LYS A N 1
ATOM 582 C CA . LYS A 1 72 ? -4.617 9.172 12.206 1.00 92.56 72 LYS A CA 1
ATOM 583 C C . LYS A 1 72 ? -5.218 7.889 11.658 1.00 92.56 72 LYS A C 1
ATOM 585 O O . LYS A 1 72 ? -5.955 7.938 10.676 1.00 92.56 72 LYS A O 1
ATOM 590 N N . ILE A 1 73 ? -5.036 6.788 12.384 1.00 93.50 73 ILE A N 1
ATOM 591 C CA . ILE A 1 73 ? -5.610 5.472 12.056 1.00 93.50 73 ILE A CA 1
ATOM 592 C C . ILE A 1 73 ? -7.143 5.501 11.848 1.00 93.50 73 ILE A C 1
ATOM 594 O O . ILE A 1 73 ? -7.701 4.678 11.130 1.00 93.50 73 ILE A O 1
ATOM 598 N N . THR A 1 74 ? -7.839 6.482 12.429 1.00 93.88 74 THR A N 1
ATOM 599 C CA . THR A 1 74 ? -9.293 6.689 12.300 1.00 93.88 74 THR A CA 1
ATOM 600 C C . THR A 1 74 ? -9.699 7.694 11.211 1.00 93.88 74 THR A C 1
ATOM 602 O O . THR A 1 74 ? -10.856 8.101 11.155 1.00 93.88 74 THR A O 1
ATOM 605 N N . GLU A 1 75 ? -8.753 8.191 10.416 1.00 94.75 75 GLU A N 1
ATOM 606 C CA . GLU A 1 75 ? -8.956 9.261 9.428 1.00 94.75 75 GLU A CA 1
ATOM 607 C C . GLU A 1 75 ? -8.387 8.891 8.042 1.00 94.75 75 GLU A C 1
ATOM 609 O O . GLU A 1 75 ? -8.061 9.778 7.246 1.00 94.75 75 GLU A O 1
ATOM 614 N N . ILE A 1 76 ? -8.295 7.590 7.735 1.00 95.44 76 ILE A N 1
ATOM 615 C CA . ILE A 1 76 ? -7.808 7.089 6.441 1.00 95.44 76 ILE A CA 1
ATOM 616 C C . ILE A 1 76 ? -8.710 7.613 5.312 1.00 95.44 76 ILE A C 1
ATOM 618 O O . ILE A 1 76 ? -9.934 7.710 5.467 1.00 95.44 76 ILE A O 1
ATOM 622 N N . GLN A 1 77 ? -8.128 8.017 4.181 1.00 94.75 77 GLN A N 1
ATOM 623 C CA . GLN A 1 77 ? -8.928 8.423 3.024 1.00 94.75 77 GLN A CA 1
ATOM 624 C C . GLN A 1 77 ? -9.534 7.183 2.366 1.00 94.75 77 GLN A C 1
ATOM 626 O O . GLN A 1 77 ? -8.853 6.187 2.168 1.00 94.75 77 GLN A O 1
ATOM 631 N N . ALA A 1 78 ? -10.835 7.225 2.074 1.00 94.19 78 ALA A N 1
ATOM 632 C CA . ALA A 1 78 ? -11.491 6.100 1.423 1.00 94.19 78 ALA A CA 1
ATOM 633 C C . ALA A 1 78 ? -11.101 6.045 -0.066 1.00 94.19 78 ALA A C 1
ATOM 635 O O . ALA A 1 78 ? -11.161 7.090 -0.723 1.00 94.19 78 ALA A O 1
ATOM 636 N N . PRO A 1 79 ? -10.764 4.863 -0.610 1.00 93.56 79 PRO A N 1
ATOM 637 C CA . PRO A 1 79 ? -10.385 4.715 -2.011 1.00 93.56 79 PRO A CA 1
ATOM 638 C C . PRO A 1 79 ? -11.567 4.941 -2.945 1.00 93.56 79 PRO A C 1
ATOM 640 O O . PRO A 1 79 ? -12.661 4.408 -2.733 1.00 93.56 79 PRO A O 1
ATOM 643 N N . HIS A 1 80 ? -11.349 5.724 -3.995 1.00 94.19 80 HIS A N 1
ATOM 644 C CA . HIS A 1 80 ? -12.363 6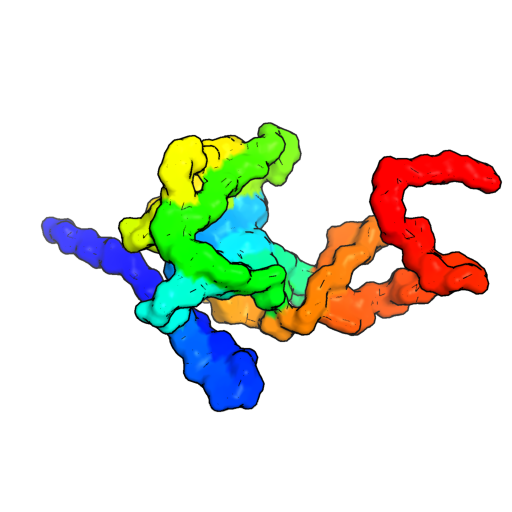.053 -4.988 1.00 94.19 80 HIS A CA 1
ATOM 645 C C . HIS A 1 80 ? -11.829 5.737 -6.383 1.00 94.19 80 HIS A C 1
ATOM 647 O O . HIS A 1 80 ? -10.947 6.434 -6.880 1.00 94.19 80 HIS A O 1
ATOM 653 N N . TYR A 1 81 ? -12.406 4.722 -7.018 1.00 90.19 81 TYR A N 1
ATOM 654 C CA . TYR A 1 81 ? -11.988 4.252 -8.334 1.00 90.19 81 TYR A CA 1
ATOM 655 C C . TYR A 1 81 ? -13.012 4.585 -9.421 1.00 90.19 81 TYR A C 1
ATOM 657 O O . TYR A 1 81 ? -14.226 4.573 -9.189 1.00 90.19 81 TYR A O 1
ATOM 665 N N . ASP A 1 82 ? -12.524 4.865 -10.628 1.00 88.25 82 ASP A N 1
ATOM 666 C CA . ASP A 1 82 ? -13.368 4.884 -11.823 1.00 88.25 82 ASP A CA 1
ATOM 667 C C . ASP A 1 82 ? -13.777 3.442 -12.178 1.00 88.25 82 ASP A C 1
ATOM 669 O O . ASP A 1 82 ? -13.006 2.504 -11.971 1.00 88.25 82 ASP A O 1
ATOM 673 N N . GLU A 1 83 ? -14.981 3.245 -12.723 1.00 82.12 83 GLU A N 1
ATOM 674 C CA . GLU A 1 83 ? -15.465 1.916 -13.137 1.00 82.12 83 GLU A CA 1
ATOM 675 C C . GLU A 1 83 ? -14.552 1.254 -14.188 1.00 82.12 83 GLU A C 1
ATOM 677 O O . GLU A 1 83 ? -14.548 0.032 -14.339 1.00 82.12 83 GLU A O 1
ATOM 682 N N . SER A 1 84 ? -13.768 2.055 -14.911 1.00 80.56 84 SER A N 1
ATOM 683 C CA . SER A 1 84 ? -12.824 1.609 -15.936 1.00 80.56 84 SER A CA 1
ATOM 684 C C . SER A 1 84 ? -11.466 1.128 -15.399 1.00 80.56 84 SER A C 1
ATOM 686 O O . SER A 1 84 ? -10.741 0.465 -16.140 1.00 80.56 84 SER A O 1
ATOM 688 N N . CYS A 1 85 ? -11.122 1.394 -14.132 1.00 69.38 85 CYS A N 1
ATOM 689 C CA . CYS A 1 85 ? -9.781 1.155 -13.569 1.00 69.38 85 CYS A CA 1
ATOM 690 C C . CYS A 1 85 ? -9.453 -0.318 -13.238 1.00 69.38 85 CYS A C 1
ATOM 692 O O . CYS A 1 85 ? -8.389 -0.604 -12.692 1.00 69.38 85 CYS A O 1
ATOM 694 N N . GLY A 1 86 ? -10.324 -1.271 -13.579 1.00 76.50 86 GLY A N 1
ATOM 695 C CA . GLY A 1 86 ? -10.118 -2.693 -13.291 1.00 76.50 86 GLY A CA 1
ATOM 696 C C . GLY A 1 86 ? -10.602 -3.105 -11.897 1.00 76.50 86 GLY A C 1
ATOM 697 O O . GLY A 1 86 ? -11.543 -2.524 -11.357 1.00 76.50 86 GLY A O 1
ATOM 698 N N . ILE A 1 87 ? -10.015 -4.167 -11.333 1.00 86.75 87 ILE A N 1
ATOM 699 C CA . ILE A 1 87 ? -10.449 -4.717 -10.039 1.00 86.75 87 ILE A CA 1
ATOM 700 C C . ILE A 1 87 ? -9.663 -4.034 -8.919 1.00 86.75 87 ILE A C 1
ATOM 702 O O . ILE A 1 87 ? -8.510 -4.387 -8.669 1.00 86.75 87 ILE A O 1
ATOM 706 N N . ALA A 1 88 ? -10.307 -3.098 -8.224 1.00 94.25 88 ALA A N 1
ATOM 707 C CA . ALA A 1 88 ? -9.784 -2.498 -7.003 1.00 94.25 88 ALA A CA 1
ATOM 708 C C . ALA A 1 88 ? -10.335 -3.208 -5.759 1.00 94.25 88 ALA A C 1
ATOM 710 O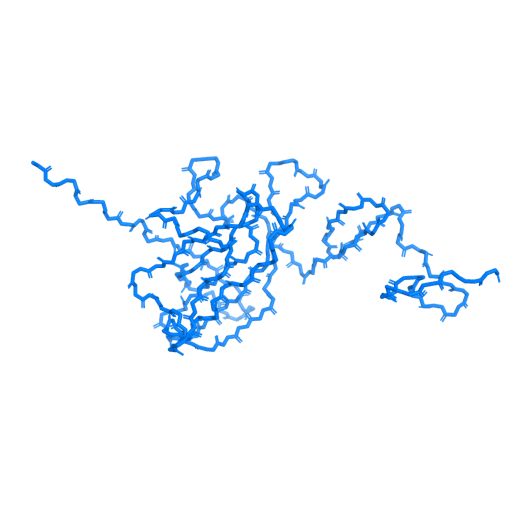 O . ALA A 1 88 ? -11.522 -3.543 -5.667 1.00 94.25 88 ALA A O 1
ATOM 711 N N . SER A 1 89 ? -9.479 -3.423 -4.767 1.00 96.31 89 SER A N 1
ATOM 712 C CA . SER A 1 89 ? -9.884 -3.966 -3.470 1.00 96.31 89 SER A CA 1
ATOM 713 C C . SER A 1 89 ? -9.027 -3.395 -2.354 1.00 96.31 89 SER A C 1
ATOM 715 O O . SER A 1 89 ? -7.969 -2.839 -2.615 1.00 96.31 89 SER A O 1
ATOM 717 N N . TYR A 1 90 ? -9.477 -3.512 -1.113 1.00 97.62 90 TYR A N 1
ATOM 718 C CA . TYR A 1 90 ? -8.703 -3.056 0.032 1.00 97.62 90 TYR A CA 1
ATOM 719 C C . TYR A 1 90 ? -8.906 -3.967 1.232 1.00 97.62 90 TYR A C 1
ATOM 721 O O . TYR A 1 90 ? -9.961 -4.572 1.416 1.00 97.62 90 TYR A O 1
ATOM 729 N N . TRP A 1 91 ? -7.901 -4.017 2.092 1.00 97.38 91 TRP A N 1
ATOM 730 C CA . TRP A 1 91 ? -8.010 -4.550 3.438 1.00 97.38 91 TRP A CA 1
ATOM 731 C C . TRP A 1 91 ? -7.723 -3.427 4.435 1.00 97.38 91 TRP A C 1
ATOM 733 O O . TRP A 1 91 ? -6.824 -2.617 4.225 1.00 97.38 91 TRP A O 1
ATOM 743 N N . ILE A 1 92 ? -8.485 -3.375 5.525 1.00 96.50 92 ILE A N 1
ATOM 744 C CA . ILE A 1 92 ? -8.314 -2.387 6.592 1.00 96.50 92 ILE A CA 1
ATOM 745 C C . ILE A 1 92 ? -8.276 -3.100 7.942 1.00 96.50 92 ILE A C 1
ATOM 747 O O . ILE A 1 92 ? -9.071 -4.006 8.207 1.00 96.50 92 ILE A O 1
ATOM 751 N N . HIS A 1 93 ? -7.335 -2.705 8.794 1.00 95.56 93 HIS A N 1
ATOM 752 C CA . HIS A 1 93 ? -7.190 -3.254 10.136 1.00 95.56 93 HIS A CA 1
ATOM 753 C C . HIS A 1 93 ? -8.422 -2.908 11.000 1.00 95.56 93 HIS A C 1
ATOM 755 O O . HIS A 1 93 ? -8.955 -1.809 10.866 1.00 95.56 93 HIS A O 1
ATOM 761 N N . PRO A 1 94 ? -8.871 -3.770 11.937 1.00 93.44 94 PRO A N 1
ATOM 762 C CA . PRO A 1 94 ? -10.088 -3.524 12.728 1.00 93.44 94 PRO A CA 1
ATOM 763 C C . PRO A 1 94 ? -10.092 -2.246 13.579 1.00 93.44 94 PRO A C 1
ATOM 765 O O . PRO A 1 94 ? -11.153 -1.742 13.937 1.00 93.44 94 PRO A O 1
ATOM 768 N N . GLU A 1 95 ? -8.913 -1.746 13.951 1.00 92.69 95 GLU A N 1
ATOM 769 C CA . GLU A 1 95 ? -8.763 -0.483 14.694 1.00 92.69 95 GLU A CA 1
ATOM 770 C C . GLU A 1 95 ? -8.748 0.753 13.782 1.00 92.69 95 GLU A C 1
ATOM 772 O O . GLU A 1 95 ? -8.832 1.883 14.265 1.00 92.69 95 GLU A O 1
ATOM 777 N N . ALA A 1 96 ? -8.643 0.544 12.470 1.00 94.62 96 ALA A N 1
ATOM 778 C CA . ALA A 1 96 ? -8.587 1.596 11.478 1.00 94.62 96 ALA A CA 1
ATOM 779 C C . ALA A 1 96 ? -9.957 1.879 10.870 1.00 94.62 96 ALA A C 1
ATOM 781 O O . ALA A 1 96 ? -10.804 0.999 10.739 1.00 94.62 96 ALA A O 1
ATOM 782 N N . ASN A 1 97 ? -10.184 3.144 10.529 1.00 95.44 97 ASN A N 1
ATOM 783 C CA . ASN A 1 97 ? -11.436 3.596 9.939 1.00 95.44 97 ASN A CA 1
ATOM 784 C C . ASN A 1 97 ? -11.169 4.672 8.894 1.00 95.44 97 ASN A C 1
ATOM 786 O O . ASN A 1 97 ? -10.239 5.474 9.019 1.00 95.44 97 ASN A O 1
ATOM 790 N N . PHE A 1 98 ? -12.047 4.726 7.898 1.00 96.75 98 PHE A N 1
ATOM 791 C CA . PHE A 1 98 ? -12.079 5.861 6.996 1.00 96.75 98 PHE A CA 1
ATOM 792 C C . PHE A 1 98 ? -12.560 7.115 7.719 1.00 96.75 98 PHE A C 1
ATOM 794 O O . PHE A 1 98 ? -13.345 7.057 8.669 1.00 96.75 98 PHE A O 1
ATOM 801 N N . LYS A 1 99 ? -12.114 8.268 7.223 1.00 95.00 99 LYS A N 1
ATOM 802 C CA . LYS A 1 99 ? -12.596 9.575 7.661 1.00 95.00 99 LYS A CA 1
ATOM 803 C C . LYS A 1 99 ? -14.129 9.623 7.641 1.00 95.00 99 LYS A C 1
ATOM 805 O O . LYS A 1 99 ? -14.754 9.198 6.673 1.00 95.00 99 LYS A O 1
ATOM 810 N N . GLU A 1 100 ? -14.725 10.191 8.689 1.00 92.44 100 GLU A N 1
ATOM 811 C CA . GLU A 1 100 ? -16.181 10.273 8.846 1.00 92.44 100 GLU A CA 1
ATOM 812 C C . GLU A 1 100 ? -16.875 10.805 7.578 1.00 92.44 100 GLU A C 1
ATOM 814 O O . GLU A 1 100 ? -16.472 11.817 6.996 1.00 92.44 100 GLU A O 1
ATOM 819 N N . GLY A 1 101 ? -17.918 10.096 7.137 1.00 89.88 101 GLY A N 1
ATOM 820 C CA . GLY A 1 101 ? -18.686 10.434 5.937 1.00 89.88 101 GLY A CA 1
ATOM 821 C C . GLY A 1 101 ? -18.000 10.097 4.607 1.00 89.88 101 GLY A C 1
ATOM 822 O O . GLY A 1 101 ? -18.544 10.436 3.556 1.00 89.88 101 GLY A O 1
ATOM 823 N N . ARG A 1 102 ? -16.830 9.445 4.623 1.00 93.12 102 ARG A N 1
ATOM 824 C CA . ARG A 1 102 ? -16.174 8.893 3.432 1.00 93.12 102 ARG A CA 1
ATOM 825 C C . ARG A 1 102 ? -16.410 7.392 3.355 1.00 93.12 102 ARG A C 1
ATOM 827 O O . ARG A 1 102 ? -16.331 6.694 4.362 1.00 93.12 102 ARG A O 1
ATOM 834 N N . PHE A 1 103 ? -16.691 6.915 2.150 1.00 93.88 103 PHE A N 1
ATOM 835 C CA . PHE A 1 103 ? -16.941 5.509 1.872 1.00 93.88 103 PHE A CA 1
ATOM 836 C C . PHE A 1 103 ? -16.197 5.117 0.603 1.00 93.88 103 PHE A C 1
ATOM 838 O O . PHE A 1 103 ? -16.129 5.940 -0.310 1.00 93.88 103 PHE A O 1
ATOM 845 N N . PRO A 1 104 ? -15.670 3.891 0.530 1.00 94.50 104 PRO A N 1
ATOM 846 C CA . PRO A 1 104 ? -15.036 3.402 -0.680 1.00 94.50 104 PRO A CA 1
ATOM 847 C C . PRO A 1 104 ? -16.002 3.396 -1.868 1.00 94.50 104 PRO A C 1
ATOM 849 O O . PRO A 1 104 ? -17.186 3.087 -1.706 1.00 94.50 104 PRO A O 1
ATOM 852 N N . ILE A 1 105 ? -15.502 3.720 -3.059 1.00 95.06 105 ILE A N 1
ATOM 853 C CA . ILE A 1 105 ? -16.274 3.727 -4.309 1.00 95.06 105 ILE A CA 1
ATOM 854 C C . ILE A 1 105 ? -15.580 2.818 -5.320 1.00 95.06 105 ILE A C 1
ATOM 856 O O . ILE A 1 105 ? -14.386 2.973 -5.568 1.00 95.06 105 ILE A O 1
ATOM 860 N N . ASN A 1 106 ? -16.348 1.900 -5.918 1.00 94.06 106 ASN A N 1
ATOM 861 C CA . ASN A 1 106 ? -15.891 0.953 -6.944 1.00 94.06 106 ASN A CA 1
ATOM 862 C C . ASN A 1 106 ? -14.683 0.096 -6.531 1.00 94.06 106 ASN A C 1
ATOM 864 O O . ASN A 1 106 ? -13.859 -0.274 -7.360 1.00 94.06 106 ASN A O 1
ATOM 868 N N . CYS A 1 107 ? -14.599 -0.267 -5.253 1.00 94.25 107 CYS A N 1
ATOM 869 C CA . CYS A 1 107 ? -13.625 -1.232 -4.764 1.00 94.25 107 CYS A CA 1
ATOM 870 C C . CYS A 1 107 ? -14.252 -2.176 -3.733 1.00 94.25 107 CYS A C 1
ATOM 872 O O . CYS A 1 107 ? -15.301 -1.894 -3.145 1.00 94.25 107 CYS A O 1
ATOM 874 N N . VAL A 1 108 ? -13.618 -3.329 -3.541 1.00 94.81 108 VAL A N 1
ATOM 875 C CA . VAL A 1 108 ? -14.130 -4.408 -2.690 1.00 94.81 108 VAL A CA 1
ATOM 876 C C . VAL A 1 108 ? -13.329 -4.501 -1.396 1.00 94.81 108 VAL A C 1
ATOM 878 O O . VAL A 1 108 ? -12.107 -4.607 -1.430 1.00 94.81 108 VAL A O 1
ATOM 881 N N . GLN A 1 109 ? -14.011 -4.528 -0.251 1.00 96.56 109 GLN A N 1
ATOM 882 C CA . GLN A 1 109 ? -13.364 -4.845 1.020 1.00 96.56 109 GLN A CA 1
ATOM 883 C C . GLN A 1 109 ? -13.022 -6.335 1.099 1.00 96.56 109 GLN A C 1
ATOM 885 O O . GLN A 1 109 ? -13.872 -7.187 0.839 1.00 96.56 109 GLN A O 1
ATOM 890 N N . LEU A 1 110 ? -11.802 -6.641 1.522 1.00 96.62 110 LEU A N 1
ATOM 891 C CA . LEU A 1 110 ? -11.332 -7.988 1.804 1.00 96.62 110 LEU A CA 1
ATOM 892 C C . LEU A 1 110 ? -11.407 -8.278 3.307 1.00 96.62 110 LEU A C 1
ATOM 894 O O . LEU A 1 110 ? -11.062 -7.431 4.134 1.00 96.62 110 LEU A O 1
ATOM 898 N N . ASP A 1 111 ? -11.787 -9.507 3.658 1.00 94.50 111 ASP A N 1
ATOM 899 C CA . ASP A 1 111 ? -11.790 -9.982 5.050 1.00 94.50 111 ASP A CA 1
ATOM 900 C C . ASP A 1 111 ? -10.367 -10.216 5.591 1.00 94.50 111 ASP A C 1
ATOM 902 O O . ASP A 1 111 ? -10.133 -10.172 6.800 1.00 94.50 111 ASP A O 1
ATOM 906 N N . ALA A 1 112 ? -9.409 -10.471 4.696 1.00 94.19 112 ALA A N 1
ATOM 907 C CA . ALA A 1 112 ? -8.002 -10.692 5.008 1.00 94.19 112 ALA A CA 1
ATOM 908 C C . ALA A 1 112 ? -7.098 -10.135 3.890 1.00 94.19 112 ALA A C 1
ATOM 910 O O . ALA A 1 112 ? -7.538 -10.076 2.738 1.00 94.19 112 ALA A O 1
ATOM 911 N N . PRO A 1 113 ? -5.841 -9.759 4.195 1.00 95.38 113 PRO A N 1
ATOM 912 C CA . PRO A 1 113 ? -4.872 -9.346 3.182 1.00 95.38 113 PRO A CA 1
ATOM 913 C C . PRO A 1 113 ? -4.562 -10.469 2.183 1.00 95.38 113 PRO A C 1
ATOM 915 O O . PRO A 1 113 ? -4.542 -11.649 2.550 1.00 95.38 113 PRO A O 1
ATOM 918 N N . ILE A 1 114 ? -4.246 -10.100 0.940 1.00 94.12 114 ILE A N 1
ATOM 919 C CA . ILE A 1 114 ? -3.774 -11.044 -0.083 1.00 94.12 114 ILE A CA 1
ATOM 920 C C . ILE A 1 114 ? -2.389 -11.566 0.320 1.00 94.12 114 ILE A C 1
ATOM 922 O O . ILE A 1 114 ? -1.559 -10.814 0.825 1.00 94.12 114 ILE A O 1
ATOM 926 N N . GLN A 1 115 ? -2.143 -12.863 0.119 1.00 92.94 115 GLN A N 1
ATOM 927 C CA . GLN A 1 115 ? -0.833 -13.468 0.358 1.00 92.94 115 GLN A CA 1
ATOM 928 C C . GLN A 1 115 ? -0.003 -13.508 -0.922 1.00 92.94 115 GLN A C 1
ATOM 930 O O . GLN A 1 115 ? -0.454 -14.047 -1.933 1.00 92.94 115 GLN A O 1
ATOM 935 N N . TYR A 1 116 ? 1.241 -13.052 -0.827 1.00 87.75 116 TYR A N 1
ATOM 936 C CA . TYR A 1 116 ? 2.272 -13.200 -1.849 1.00 87.75 116 TYR A CA 1
ATOM 937 C C . TYR A 1 116 ? 3.351 -14.127 -1.297 1.00 87.75 116 TYR A C 1
ATOM 939 O O . TYR A 1 116 ? 3.807 -13.954 -0.166 1.00 87.75 116 TYR A O 1
ATOM 947 N N . ASN A 1 117 ? 3.672 -15.189 -2.040 1.00 86.31 1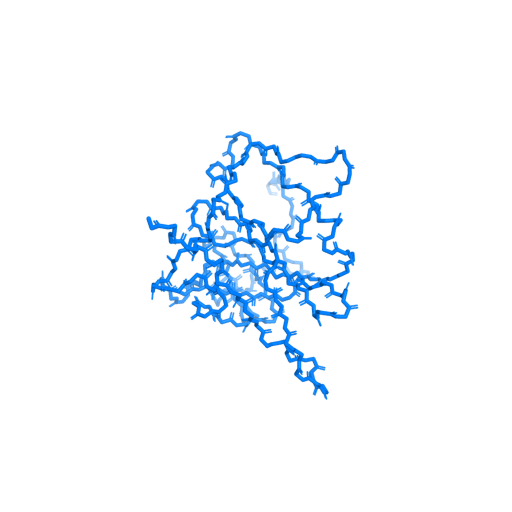17 ASN A N 1
ATOM 948 C CA . ASN A 1 117 ? 4.601 -16.242 -1.610 1.00 86.31 117 ASN A CA 1
ATOM 949 C C . ASN A 1 117 ? 4.302 -16.814 -0.205 1.00 86.31 117 ASN A C 1
ATOM 951 O O . ASN A 1 117 ? 5.200 -17.169 0.555 1.00 86.31 117 ASN A O 1
ATOM 955 N N . GLY A 1 118 ? 3.013 -16.913 0.146 1.00 89.00 118 GLY A N 1
ATOM 956 C CA . GLY A 1 118 ? 2.553 -17.413 1.448 1.00 89.00 118 GLY A CA 1
ATOM 957 C C . GLY A 1 118 ? 2.643 -16.403 2.599 1.00 89.00 118 GLY A C 1
ATOM 958 O O . GLY A 1 118 ? 2.411 -16.785 3.745 1.00 89.00 118 GLY A O 1
ATOM 959 N N . ASN A 1 119 ? 2.953 -15.134 2.318 1.00 89.12 119 ASN A N 1
ATOM 960 C CA . ASN A 1 119 ? 3.043 -14.063 3.305 1.00 89.12 119 ASN A CA 1
ATOM 961 C C . ASN A 1 119 ? 2.053 -12.931 2.985 1.00 89.12 119 ASN A C 1
ATOM 963 O O . ASN A 1 119 ? 1.983 -12.455 1.857 1.00 89.12 119 ASN A O 1
ATOM 967 N N . SER A 1 120 ? 1.275 -12.506 3.981 1.00 92.31 120 SER A N 1
ATOM 968 C CA . SER A 1 120 ? 0.315 -11.399 3.856 1.00 92.31 120 SER A CA 1
ATOM 969 C C . SER A 1 120 ? 0.964 -10.016 3.961 1.00 92.31 120 SER A C 1
ATOM 971 O O . SER A 1 120 ? 0.317 -9.027 3.632 1.00 92.31 120 SER A O 1
ATOM 973 N N . ASN A 1 121 ? 2.213 -9.933 4.431 1.00 93.19 121 ASN A N 1
ATOM 974 C CA . ASN A 1 121 ? 2.947 -8.680 4.522 1.00 93.19 121 ASN A CA 1
ATOM 975 C C . ASN A 1 121 ? 3.550 -8.320 3.147 1.00 93.19 121 ASN A C 1
ATOM 977 O O . ASN A 1 121 ? 4.463 -9.018 2.692 1.00 93.19 121 ASN A O 1
ATOM 981 N N . PRO A 1 122 ? 3.081 -7.249 2.478 1.00 92.62 122 PRO A N 1
ATOM 982 C CA . PRO A 1 122 ? 3.589 -6.870 1.161 1.00 92.62 122 PRO A CA 1
ATOM 983 C C . PRO A 1 122 ? 5.062 -6.432 1.194 1.00 92.62 122 PRO A C 1
ATOM 985 O O . PRO A 1 122 ? 5.774 -6.657 0.220 1.00 92.62 122 PRO A O 1
ATOM 988 N N . PHE A 1 123 ? 5.560 -5.903 2.319 1.00 93.00 123 PHE A N 1
ATOM 989 C CA . PHE A 1 123 ? 6.962 -5.487 2.458 1.00 93.00 123 PHE A CA 1
ATOM 990 C C . PHE A 1 123 ? 7.955 -6.659 2.442 1.00 93.00 123 PHE A C 1
ATOM 992 O O . PHE A 1 123 ? 9.130 -6.458 2.162 1.00 93.00 123 PHE A O 1
ATOM 999 N N . GLU A 1 124 ? 7.494 -7.883 2.712 1.00 91.44 124 GLU A N 1
ATOM 1000 C CA . GLU A 1 124 ? 8.321 -9.101 2.676 1.00 91.44 124 GLU A CA 1
ATOM 1001 C C . GLU A 1 124 ? 8.479 -9.665 1.255 1.00 91.44 124 GLU A C 1
ATOM 1003 O O . GLU A 1 124 ? 9.242 -10.602 1.037 1.00 91.44 124 GLU A O 1
ATOM 1008 N N . ASN A 1 125 ? 7.736 -9.115 0.291 1.00 88.31 125 ASN A N 1
ATOM 1009 C CA . ASN A 1 125 ? 7.755 -9.510 -1.118 1.00 88.31 125 ASN A CA 1
ATOM 1010 C C . ASN A 1 125 ? 8.163 -8.343 -2.025 1.00 88.31 125 ASN A C 1
ATOM 1012 O O . ASN A 1 125 ? 7.810 -8.306 -3.202 1.00 88.31 125 ASN A O 1
ATOM 1016 N N . GLY A 1 126 ? 8.879 -7.365 -1.476 1.00 88.00 126 GLY A N 1
ATOM 1017 C CA . GLY A 1 126 ? 9.360 -6.237 -2.249 1.00 88.00 126 GLY A CA 1
ATOM 1018 C C . GLY A 1 126 ? 10.630 -5.629 -1.687 1.00 88.00 126 GLY A C 1
ATOM 1019 O O . GLY A 1 126 ? 11.068 -5.949 -0.581 1.00 88.00 126 GLY A O 1
ATOM 1020 N N . ARG A 1 127 ? 11.212 -4.716 -2.456 1.00 90.50 127 ARG A N 1
ATOM 1021 C CA . ARG A 1 127 ? 12.379 -3.928 -2.063 1.00 90.50 127 ARG A CA 1
ATOM 1022 C C . ARG A 1 127 ? 12.008 -2.462 -1.886 1.00 90.50 127 ARG A C 1
ATOM 1024 O O . ARG A 1 127 ? 11.243 -1.898 -2.667 1.00 90.50 127 ARG A O 1
ATOM 1031 N N . LYS A 1 128 ? 12.610 -1.829 -0.878 1.00 90.94 128 LYS A N 1
ATOM 1032 C CA . LYS A 1 128 ? 12.513 -0.379 -0.701 1.00 90.94 128 LYS A CA 1
ATOM 1033 C C . LYS A 1 128 ? 13.358 0.323 -1.765 1.00 90.94 128 LYS A C 1
ATOM 1035 O O . LYS A 1 128 ? 14.528 -0.025 -1.923 1.00 90.94 128 LYS A O 1
ATOM 1040 N N . VAL A 1 129 ? 12.787 1.328 -2.416 1.00 90.56 129 VAL A N 1
ATOM 1041 C CA . VAL A 1 129 ? 13.460 2.218 -3.377 1.00 90.56 129 VAL A CA 1
ATOM 1042 C C . VAL A 1 129 ? 13.362 3.674 -2.918 1.00 90.56 129 VAL A C 1
ATOM 1044 O O . VAL A 1 129 ? 12.608 3.986 -1.987 1.00 90.56 129 VAL A O 1
ATOM 1047 N N . TYR A 1 130 ? 14.154 4.568 -3.515 1.00 86.88 130 TYR A N 1
ATOM 1048 C CA . TYR A 1 130 ? 14.121 5.995 -3.161 1.00 86.88 130 TYR A CA 1
ATOM 1049 C C . TYR A 1 130 ? 13.088 6.788 -3.961 1.00 86.88 130 TYR A C 1
ATOM 1051 O O . TYR A 1 130 ? 12.538 7.761 -3.440 1.00 86.88 130 TYR A O 1
ATOM 1059 N N . SER A 1 131 ? 12.814 6.368 -5.191 1.00 84.19 131 SER A N 1
ATOM 1060 C CA . SER A 1 131 ? 11.775 6.919 -6.057 1.00 84.19 131 SER A CA 1
ATOM 1061 C C . SER A 1 131 ? 11.206 5.830 -6.958 1.00 84.19 131 SER A C 1
ATOM 1063 O O . SER A 1 131 ? 11.840 4.798 -7.178 1.00 84.19 131 SER A O 1
ATOM 1065 N N . LEU A 1 132 ? 9.997 6.076 -7.462 1.00 86.31 132 LEU A N 1
ATOM 1066 C CA . LEU A 1 132 ? 9.404 5.316 -8.553 1.00 86.31 132 LEU A CA 1
ATOM 1067 C C . LEU A 1 132 ? 9.300 6.222 -9.776 1.00 86.31 132 LEU A C 1
ATOM 1069 O O . LEU A 1 132 ? 8.595 7.231 -9.742 1.00 86.31 132 LEU A O 1
ATOM 1073 N N . ASP A 1 133 ? 9.980 5.840 -10.850 1.00 83.75 133 ASP A N 1
ATOM 1074 C CA . ASP A 1 133 ? 10.018 6.584 -12.103 1.00 83.75 133 ASP A CA 1
ATOM 1075 C C . ASP A 1 133 ? 9.276 5.812 -13.197 1.00 83.75 133 ASP A C 1
ATOM 1077 O O . ASP A 1 133 ? 9.651 4.705 -13.585 1.00 83.75 133 ASP A O 1
ATOM 1081 N N . TYR A 1 134 ? 8.192 6.391 -13.714 1.00 83.50 134 TYR A N 1
ATOM 1082 C CA . TYR A 1 134 ? 7.399 5.765 -14.771 1.00 83.50 134 TYR A CA 1
ATOM 1083 C C . TYR A 1 134 ? 7.990 6.037 -16.158 1.00 83.50 134 TYR A C 1
ATOM 1085 O O . TYR A 1 134 ? 8.118 7.185 -16.590 1.00 83.50 134 TYR A O 1
ATOM 1093 N N . CYS A 1 135 ? 8.266 4.972 -16.909 1.00 81.50 135 CYS A N 1
ATOM 1094 C CA . CYS A 1 135 ? 8.628 5.057 -18.317 1.00 81.50 135 CYS A CA 1
ATOM 1095 C C . CYS A 1 135 ? 7.412 4.764 -19.199 1.00 81.50 135 CYS A C 1
ATOM 1097 O O . CYS A 1 135 ? 6.976 3.620 -19.326 1.00 81.50 135 CYS A O 1
ATOM 1099 N N . LYS A 1 136 ? 6.922 5.785 -19.905 1.00 80.56 136 LYS A N 1
ATOM 1100 C CA . LYS A 1 136 ? 5.776 5.667 -20.820 1.00 80.56 136 LYS A CA 1
ATOM 1101 C C . LYS A 1 136 ? 6.028 4.762 -22.034 1.00 80.56 136 LYS A C 1
ATOM 1103 O O . LYS A 1 136 ? 5.084 4.190 -22.568 1.00 80.56 136 LYS A O 1
ATOM 1108 N N . PHE A 1 137 ? 7.273 4.648 -22.500 1.00 82.00 137 PHE A N 1
ATOM 1109 C CA . PHE A 1 137 ? 7.613 3.794 -23.648 1.00 82.00 137 PHE A CA 1
ATOM 1110 C C . PHE A 1 137 ? 7.583 2.312 -23.282 1.00 82.00 137 PHE A C 1
ATOM 1112 O O . PHE A 1 137 ? 7.088 1.491 -24.052 1.00 82.00 137 PHE A O 1
ATOM 1119 N N . CYS A 1 138 ? 8.090 1.989 -22.093 1.00 82.06 138 CYS A N 1
ATOM 1120 C CA . CYS A 1 138 ? 8.076 0.635 -21.557 1.00 82.06 138 CYS A CA 1
ATOM 1121 C C . CYS A 1 138 ? 6.746 0.275 -20.884 1.00 82.06 138 CYS A C 1
ATOM 1123 O O . CYS A 1 138 ? 6.501 -0.912 -20.681 1.00 82.06 138 CYS A O 1
ATOM 1125 N N . ASP A 1 139 ? 5.932 1.281 -20.544 1.00 84.00 139 ASP A N 1
ATOM 1126 C CA . ASP A 1 139 ? 4.712 1.179 -19.735 1.00 84.00 139 ASP A CA 1
ATOM 1127 C C . ASP A 1 139 ? 4.969 0.480 -18.388 1.00 84.00 139 ASP A C 1
ATOM 1129 O O . ASP A 1 139 ? 4.302 -0.482 -18.015 1.00 84.00 139 ASP A O 1
ATOM 1133 N N . LYS A 1 140 ? 6.034 0.915 -17.699 1.00 85.19 140 LYS A N 1
ATOM 1134 C CA . LYS A 1 140 ? 6.547 0.300 -16.463 1.00 85.19 140 LYS A CA 1
ATOM 1135 C C . LYS A 1 140 ? 7.145 1.334 -15.521 1.00 85.19 140 LYS A C 1
ATOM 1137 O O . LYS A 1 140 ? 7.677 2.349 -15.974 1.00 85.19 140 LYS A O 1
ATOM 1142 N N . PHE A 1 141 ? 7.125 1.020 -14.231 1.00 85.69 141 PHE A N 1
ATOM 1143 C CA . PHE A 1 141 ? 7.870 1.744 -13.208 1.00 85.69 141 PHE A CA 1
ATOM 1144 C C . PHE A 1 141 ? 9.285 1.184 -13.054 1.00 85.69 141 PHE A C 1
ATOM 1146 O O . PHE A 1 141 ? 9.515 -0.017 -13.189 1.00 85.69 141 PHE A O 1
ATOM 1153 N N . TYR A 1 142 ? 10.218 2.083 -12.779 1.00 85.50 142 TYR A N 1
ATOM 1154 C CA . TYR A 1 142 ? 11.624 1.834 -12.493 1.00 85.50 142 TYR A CA 1
ATOM 1155 C C . TYR A 1 142 ? 11.958 2.441 -11.127 1.00 85.50 142 TYR A C 1
ATOM 1157 O O . TYR A 1 142 ? 11.203 3.264 -10.607 1.00 85.50 142 TYR A O 1
ATOM 1165 N N . ASP A 1 143 ? 13.077 2.027 -10.545 1.00 86.06 143 ASP A N 1
ATOM 1166 C CA . ASP A 1 143 ? 13.615 2.656 -9.339 1.00 86.06 143 ASP A CA 1
ATOM 1167 C C . ASP A 1 143 ? 14.370 3.957 -9.669 1.00 86.06 143 ASP A C 1
ATOM 1169 O O . ASP A 1 143 ? 14.305 4.457 -10.792 1.00 86.06 143 ASP A O 1
ATOM 1173 N N . GLU A 1 144 ? 15.119 4.496 -8.702 1.00 82.81 144 GLU A N 1
ATOM 1174 C CA . GLU A 1 144 ? 15.885 5.739 -8.850 1.00 82.81 144 GLU A CA 1
ATOM 1175 C C . GLU A 1 144 ? 16.958 5.745 -9.958 1.00 82.81 144 GLU A C 1
ATOM 1177 O O . GLU A 1 144 ? 17.547 6.795 -10.234 1.00 82.81 144 GLU A O 1
ATOM 1182 N N . TYR A 1 145 ? 17.253 4.599 -10.579 1.00 81.31 145 TYR A N 1
ATOM 1183 C CA . TYR A 1 145 ? 18.148 4.517 -11.735 1.00 81.31 145 TYR A CA 1
ATOM 1184 C C . TYR A 1 145 ? 17.414 4.695 -13.069 1.00 81.31 145 TYR A C 1
ATOM 1186 O O . TYR A 1 145 ? 18.061 4.885 -14.100 1.00 81.31 145 TYR A O 1
ATOM 1194 N N . GLY A 1 146 ? 16.079 4.698 -13.049 1.00 77.94 146 GLY A N 1
ATOM 1195 C CA . GLY A 1 146 ? 15.227 4.939 -14.203 1.00 77.94 146 GLY A CA 1
ATOM 1196 C C . GLY A 1 146 ? 15.352 3.884 -15.307 1.00 77.94 146 GLY A C 1
ATOM 1197 O O . GLY A 1 146 ? 15.934 2.810 -15.155 1.00 77.94 146 GLY A O 1
ATOM 1198 N N . CYS A 1 147 ? 14.770 4.194 -16.464 1.00 81.25 147 CYS A N 1
ATOM 1199 C CA . CYS A 1 147 ? 14.852 3.337 -17.642 1.00 81.25 147 CYS A CA 1
ATOM 1200 C C . CYS A 1 147 ? 16.134 3.632 -18.432 1.00 81.25 147 CYS A C 1
ATOM 1202 O O . CYS A 1 147 ? 16.180 4.630 -19.147 1.00 81.25 147 CYS A O 1
ATOM 1204 N N . GLU A 1 148 ? 17.135 2.746 -18.374 1.00 77.81 148 GLU A N 1
ATOM 1205 C CA . GLU A 1 148 ? 18.408 2.912 -19.104 1.00 77.81 148 GLU A CA 1
ATOM 1206 C C . GLU A 1 148 ? 18.226 3.108 -20.623 1.00 77.81 148 GLU A C 1
ATOM 1208 O O . GLU A 1 148 ? 19.020 3.795 -21.261 1.00 77.81 148 GLU A O 1
ATOM 1213 N N . GLU A 1 149 ? 17.173 2.531 -21.212 1.00 76.44 149 GLU A N 1
ATOM 1214 C CA . GLU A 1 149 ? 16.903 2.624 -22.655 1.00 76.44 149 GLU A CA 1
ATOM 1215 C C . GLU A 1 149 ? 16.293 3.971 -23.080 1.00 76.44 149 GLU A C 1
ATOM 1217 O O . GLU A 1 149 ? 16.436 4.365 -24.236 1.00 76.44 149 GLU A O 1
ATOM 1222 N N . HIS A 1 150 ? 15.629 4.684 -22.162 1.00 72.81 150 HIS A N 1
ATOM 1223 C CA . HIS A 1 150 ? 14.856 5.899 -22.459 1.00 72.81 150 HIS A CA 1
ATOM 1224 C C . HIS A 1 150 ? 15.219 7.089 -21.546 1.00 72.81 150 HIS A C 1
ATOM 1226 O O . HIS A 1 150 ? 14.470 8.063 -21.479 1.00 72.81 150 HIS A O 1
ATOM 1232 N N . PHE A 1 151 ? 16.360 7.018 -20.848 1.00 60.50 151 PHE A N 1
ATOM 1233 C CA . PHE A 1 151 ? 16.813 7.994 -19.844 1.00 60.50 151 PHE A CA 1
ATOM 1234 C C . PHE A 1 151 ? 17.071 9.400 -20.423 1.00 60.50 151 PHE A C 1
ATOM 1236 O O . PHE A 1 151 ? 16.900 10.399 -19.731 1.00 60.50 151 PHE A O 1
ATOM 1243 N N . ASP A 1 152 ? 17.432 9.478 -21.710 1.00 54.62 152 ASP A N 1
ATOM 1244 C CA . ASP A 1 152 ? 17.948 10.690 -22.365 1.00 54.62 152 ASP A CA 1
ATOM 1245 C C . ASP A 1 152 ? 16.988 11.336 -23.375 1.00 54.62 152 ASP A C 1
ATOM 1247 O O . ASP A 1 152 ? 17.393 12.214 -24.139 1.00 54.62 152 ASP A O 1
ATOM 1251 N N . ASP A 1 153 ? 15.702 10.980 -23.388 1.00 54.69 153 ASP A N 1
ATOM 1252 C CA . ASP A 1 153 ? 14.719 11.679 -24.227 1.00 54.69 153 ASP A CA 1
ATOM 1253 C C . ASP A 1 153 ? 14.287 13.019 -23.600 1.00 54.69 153 ASP A C 1
ATOM 1255 O O . ASP A 1 153 ? 13.108 13.318 -23.401 1.00 54.69 153 ASP A O 1
ATOM 1259 N N . THR A 1 154 ? 15.285 13.848 -23.299 1.00 55.28 154 THR A N 1
ATOM 1260 C CA . THR A 1 154 ? 15.120 15.283 -23.101 1.00 55.28 154 THR A CA 1
ATOM 1261 C C . THR A 1 154 ? 15.274 15.996 -24.444 1.00 55.28 154 THR A C 1
ATOM 1263 O O . THR A 1 154 ? 15.942 15.502 -25.357 1.00 55.28 154 THR A O 1
ATOM 1266 N N . ASP A 1 155 ? 14.556 17.097 -24.647 1.00 52.09 155 ASP A N 1
ATOM 1267 C CA . ASP A 1 155 ? 14.806 17.960 -25.804 1.00 52.09 155 ASP A CA 1
ATOM 1268 C C . ASP A 1 155 ? 16.134 18.729 -25.644 1.00 52.09 155 ASP A C 1
ATOM 1270 O O . ASP A 1 155 ? 16.792 18.664 -24.603 1.00 52.09 155 ASP A O 1
ATOM 1274 N N . ASP A 1 156 ? 16.538 19.479 -26.674 1.00 45.75 156 ASP A N 1
ATOM 1275 C CA . ASP A 1 156 ? 17.774 20.280 -26.663 1.00 45.75 156 ASP A CA 1
ATOM 1276 C C . ASP A 1 156 ? 17.785 21.388 -25.576 1.00 45.75 156 ASP A C 1
ATOM 1278 O O . ASP A 1 156 ? 18.797 22.070 -25.393 1.00 45.75 156 ASP A O 1
ATOM 1282 N N . GLU A 1 157 ? 16.680 21.578 -24.844 1.00 48.69 157 GLU A N 1
ATOM 1283 C CA . GLU A 1 157 ? 16.527 22.530 -23.740 1.00 48.69 157 GLU A CA 1
ATOM 1284 C C . GLU A 1 157 ? 16.547 21.853 -22.355 1.00 48.69 157 GLU A C 1
ATOM 1286 O O . GLU A 1 157 ? 16.509 22.539 -21.331 1.00 48.69 157 GLU A O 1
ATOM 1291 N N . GLY A 1 158 ? 16.678 20.522 -22.302 1.00 48.03 158 GLY A N 1
ATOM 1292 C CA . GLY A 1 158 ? 16.736 19.747 -21.063 1.00 48.03 158 GLY A CA 1
ATOM 1293 C C . GLY A 1 158 ? 15.370 19.475 -20.431 1.00 48.03 158 GLY A C 1
ATOM 1294 O O . GLY A 1 158 ? 15.313 19.074 -19.267 1.00 48.03 158 GLY A O 1
ATOM 1295 N N . ASN A 1 159 ? 14.268 19.679 -21.161 1.00 49.22 159 ASN A N 1
ATOM 1296 C CA . ASN A 1 159 ? 12.944 19.276 -20.698 1.00 49.22 159 ASN A CA 1
ATOM 1297 C C . ASN A 1 159 ? 12.753 17.782 -20.957 1.00 49.22 159 ASN A C 1
ATOM 1299 O O . ASN A 1 159 ? 13.059 17.306 -22.049 1.00 49.22 159 ASN A O 1
ATOM 1303 N N . LEU A 1 160 ? 12.180 17.044 -20.000 1.00 53.03 160 LEU A N 1
ATOM 1304 C CA . LEU A 1 160 ? 11.628 15.714 -20.277 1.00 53.03 160 LEU A CA 1
ATOM 1305 C C . LEU A 1 160 ? 10.629 15.854 -21.429 1.00 53.03 160 LEU A C 1
ATOM 1307 O O . LEU A 1 160 ? 9.679 16.628 -21.308 1.00 53.03 160 LEU A O 1
ATOM 1311 N N . LYS A 1 161 ? 10.798 15.099 -22.524 1.00 49.28 161 LYS A N 1
ATOM 1312 C CA . LYS A 1 161 ? 9.904 15.205 -23.693 1.00 49.28 161 LYS A CA 1
ATOM 1313 C C . LYS A 1 161 ? 8.432 14.921 -23.377 1.00 49.28 161 LYS A C 1
ATOM 1315 O O . LYS A 1 161 ? 7.584 15.179 -24.226 1.00 49.28 161 LYS A O 1
ATOM 1320 N N . TYR A 1 162 ? 8.099 14.425 -22.180 1.00 49.38 162 TYR A N 1
ATOM 1321 C CA . TYR A 1 162 ? 6.718 14.181 -21.779 1.00 49.38 162 TYR A CA 1
ATOM 1322 C C . TYR A 1 162 ? 6.467 14.482 -20.296 1.00 49.38 162 TYR A C 1
ATOM 1324 O O . TYR A 1 162 ? 6.776 13.678 -19.422 1.00 49.38 162 TYR A O 1
ATOM 1332 N N . PHE A 1 163 ? 5.792 15.602 -20.037 1.00 34.66 163 PHE A N 1
ATOM 1333 C CA . PHE A 1 163 ? 4.917 15.786 -18.881 1.00 34.66 163 PHE A CA 1
ATOM 1334 C C . PHE A 1 163 ? 3.533 16.171 -19.430 1.00 34.66 163 PHE A C 1
ATOM 1336 O O . PHE A 1 163 ? 3.422 17.124 -20.193 1.00 34.66 163 PHE A O 1
ATOM 1343 N N . ASP A 1 164 ? 2.508 15.399 -19.065 1.00 35.12 164 ASP A N 1
ATOM 1344 C CA . ASP A 1 164 ? 1.075 15.682 -19.257 1.00 35.12 164 ASP A CA 1
ATOM 1345 C C . ASP A 1 164 ? 0.516 15.783 -20.704 1.00 35.12 164 ASP A C 1
ATOM 1347 O O . ASP A 1 164 ? 0.571 16.807 -21.379 1.00 35.12 164 ASP A O 1
ATOM 1351 N N . GLY A 1 165 ? -0.120 14.692 -21.152 1.00 41.50 165 GLY A N 1
ATOM 1352 C CA . GLY A 1 165 ? -1.525 14.709 -21.603 1.00 41.50 165 GLY A CA 1
ATOM 1353 C C . GLY A 1 165 ? -2.021 15.631 -22.727 1.00 41.50 165 GLY A C 1
ATOM 1354 O O . GLY A 1 165 ? -3.217 15.582 -23.016 1.00 41.50 165 GLY A O 1
ATOM 1355 N N . SER A 1 166 ? -1.200 16.423 -23.422 1.00 34.47 166 SER A N 1
ATOM 1356 C CA . SER A 1 166 ? -1.700 17.264 -24.518 1.00 34.47 166 SER A CA 1
ATOM 1357 C C . SER A 1 166 ? -0.726 17.459 -25.688 1.00 34.47 166 SER A C 1
ATOM 1359 O O . SER A 1 166 ? 0.241 18.200 -25.625 1.00 34.47 166 SER A O 1
ATOM 1361 N N . LEU A 1 167 ? -1.103 16.793 -26.787 1.00 36.53 167 LEU A N 1
ATOM 1362 C CA . LEU A 1 167 ? -0.942 17.140 -28.205 1.00 36.53 167 LEU A CA 1
ATOM 1363 C C . LEU A 1 167 ? 0.464 17.368 -28.789 1.00 36.53 167 LEU A C 1
ATOM 1365 O O . LEU A 1 167 ? 1.099 18.402 -28.626 1.00 36.53 167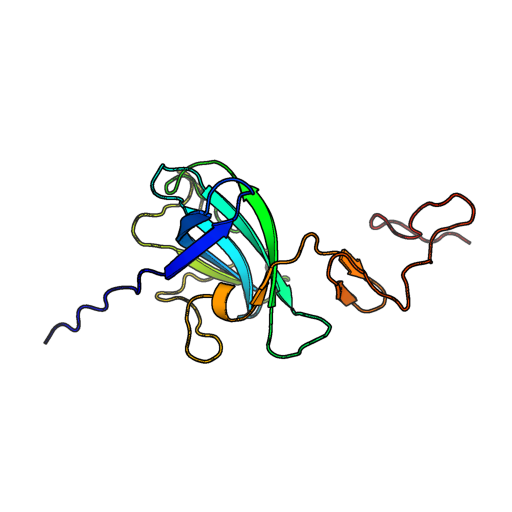 LEU A O 1
ATOM 1369 N N . VAL A 1 168 ? 0.803 16.426 -29.673 1.00 43.44 168 VAL A N 1
ATOM 1370 C CA . VAL A 1 168 ? 1.572 16.632 -30.907 1.00 43.44 168 VAL A CA 1
ATOM 1371 C C . VAL A 1 168 ? 1.033 17.841 -31.675 1.00 43.44 168 VAL A C 1
ATOM 1373 O O . VAL A 1 168 ? -0.162 17.866 -31.968 1.00 43.44 168 VAL A O 1
ATOM 1376 N N . TYR A 1 169 ? 1.916 18.745 -32.099 1.00 35.38 169 TYR A N 1
ATOM 1377 C CA . TYR A 1 169 ? 1.815 19.363 -33.422 1.00 35.38 169 TYR A CA 1
ATOM 1378 C C . TYR A 1 169 ? 3.208 19.523 -34.041 1.00 35.38 169 TYR A C 1
ATOM 1380 O O . TYR A 1 169 ? 4.087 20.090 -33.400 1.00 35.38 169 TYR A O 1
ATOM 1388 N N . ASP A 1 170 ? 3.307 18.962 -35.253 1.00 39.03 170 ASP A N 1
ATOM 1389 C CA . ASP A 1 170 ? 4.331 19.021 -36.317 1.00 39.03 170 ASP A CA 1
ATOM 1390 C C . ASP A 1 170 ? 5.736 19.569 -36.014 1.00 39.03 170 ASP A C 1
ATOM 1392 O O . ASP A 1 170 ? 5.886 20.783 -35.747 1.00 39.03 170 ASP A O 1
#

Radius of gyration: 18.36 Å; chains: 1; bounding box: 37×47×55 Å

pLDDT: mean 81.71, std 17.64, range [34.47, 97.62]